Protein AF-A0A959E7E8-F1 (afdb_monomer_lite)

Secondary structure (DSSP, 8-state):
-----S-S-GGGGGG--S-EEEEE-TT-SSS-HHHHHHHHHH-TTEEEEE---TTT-HHHHHHHHHHHHHHHHHHH-TT----

Foldseek 3Di:
DPDDDVDPDLLVLLPDQDAEEQEEECPDPPDHPVVSVSSVVRHPRYDYDYADDCVRPVVRRVVVVVVVVVVVCCVVPVPDDDD

Structure (mmCIF, N/CA/C/O backbone):
data_AF-A0A959E7E8-F1
#
_entry.id   AF-A0A959E7E8-F1
#
loop_
_atom_site.group_PDB
_atom_site.id
_atom_site.type_symbol
_atom_site.label_atom_id
_atom_site.label_alt_id
_atom_site.label_comp_id
_atom_site.label_asym_id
_atom_site.label_entity_id
_atom_site.label_seq_id
_atom_site.pdbx_PDB_ins_code
_atom_site.Cartn_x
_atom_site.Cartn_y
_atom_site.Cartn_z
_atom_site.occupancy
_atom_site.B_iso_or_equiv
_atom_site.auth_seq_id
_atom_site.auth_comp_id
_atom_site.auth_asym_id
_atom_site.auth_atom_id
_atom_site.pdbx_PDB_model_num
ATOM 1 N N . MET A 1 1 ? 14.508 -21.138 -0.229 1.00 46.53 1 MET A N 1
ATOM 2 C CA . MET A 1 1 ? 13.409 -21.532 0.679 1.00 46.53 1 MET A CA 1
ATOM 3 C C . MET A 1 1 ? 12.112 -21.129 -0.023 1.00 46.53 1 MET A C 1
ATOM 5 O O . MET A 1 1 ? 11.909 -19.944 -0.195 1.00 46.53 1 MET A O 1
ATOM 9 N N . ILE A 1 2 ? 11.329 -22.074 -0.563 1.00 54.59 2 ILE A N 1
ATOM 10 C CA . ILE A 1 2 ? 10.180 -21.811 -1.478 1.00 54.59 2 ILE A CA 1
ATOM 11 C C . ILE A 1 2 ? 8.820 -21.953 -0.745 1.00 54.59 2 ILE A C 1
ATOM 13 O O . ILE A 1 2 ? 7.778 -22.169 -1.345 1.00 54.59 2 ILE A O 1
ATOM 17 N N . ARG A 1 3 ? 8.805 -21.878 0.591 1.00 59.88 3 ARG A N 1
ATOM 18 C CA . ARG A 1 3 ? 7.592 -22.129 1.398 1.00 59.88 3 ARG A CA 1
ATOM 19 C C . ARG A 1 3 ? 7.316 -21.083 2.473 1.00 59.88 3 ARG A C 1
ATOM 21 O O . ARG A 1 3 ? 6.474 -21.331 3.327 1.00 59.88 3 ARG A O 1
ATOM 28 N N . ASP A 1 4 ? 8.038 -19.967 2.463 1.00 75.50 4 ASP A N 1
ATOM 29 C CA . ASP A 1 4 ? 7.732 -18.897 3.405 1.00 75.50 4 ASP A CA 1
ATOM 30 C C . ASP A 1 4 ? 6.500 -18.147 2.897 1.00 75.50 4 ASP A C 1
ATOM 32 O O . ASP A 1 4 ? 6.482 -17.663 1.763 1.00 75.50 4 ASP A O 1
ATOM 36 N N . ALA A 1 5 ? 5.446 -18.144 3.702 1.00 76.88 5 ALA A N 1
ATOM 37 C CA . ALA A 1 5 ? 4.201 -17.460 3.416 1.00 76.88 5 ALA A CA 1
ATOM 38 C C . ALA A 1 5 ? 3.830 -16.673 4.676 1.00 76.88 5 ALA A C 1
ATOM 40 O O . ALA A 1 5 ? 3.678 -17.283 5.738 1.00 76.88 5 ALA A O 1
ATOM 41 N N . PRO A 1 6 ? 3.666 -15.341 4.587 1.00 78.81 6 PRO A N 1
ATOM 42 C CA . PRO A 1 6 ? 3.401 -14.508 5.760 1.00 78.81 6 PRO A CA 1
ATOM 43 C C . PRO A 1 6 ? 2.083 -14.877 6.455 1.00 78.81 6 PRO A C 1
ATOM 45 O O . PRO A 1 6 ? 1.917 -14.617 7.645 1.00 78.81 6 PRO A O 1
ATOM 48 N N . VAL A 1 7 ? 1.157 -15.511 5.728 1.00 88.25 7 VAL A N 1
ATOM 49 C CA . VAL A 1 7 ? -0.076 -16.099 6.253 1.00 88.25 7 VAL A CA 1
ATOM 50 C C . VAL A 1 7 ? -0.365 -17.431 5.561 1.00 88.25 7 VAL A C 1
ATOM 52 O O . VAL A 1 7 ? -0.086 -17.596 4.375 1.00 88.25 7 VAL A O 1
ATOM 55 N N . ALA A 1 8 ? -0.951 -18.378 6.297 1.00 87.50 8 ALA A N 1
ATOM 56 C CA . ALA A 1 8 ? -1.350 -19.681 5.757 1.00 87.50 8 ALA A CA 1
ATOM 57 C C . ALA A 1 8 ? -2.646 -19.621 4.919 1.00 87.50 8 ALA A C 1
ATOM 59 O O . ALA A 1 8 ? -2.872 -20.487 4.079 1.00 87.50 8 ALA A O 1
ATOM 60 N N . ASP A 1 9 ? -3.487 -18.608 5.154 1.00 91.56 9 ASP A N 1
ATOM 61 C CA . ASP A 1 9 ? -4.747 -18.352 4.451 1.00 91.56 9 ASP A CA 1
ATOM 62 C C . ASP A 1 9 ? -4.973 -16.833 4.365 1.00 91.56 9 ASP A C 1
ATOM 64 O O . ASP A 1 9 ? -4.895 -16.128 5.376 1.00 91.56 9 ASP A O 1
ATOM 68 N N . LEU A 1 10 ? -5.271 -16.324 3.166 1.00 92.25 10 LEU A N 1
ATOM 69 C CA . LEU A 1 10 ? -5.562 -14.907 2.931 1.00 92.25 10 LEU A CA 1
ATOM 70 C C . LEU A 1 10 ? -6.808 -14.428 3.688 1.00 92.25 10 LEU A C 1
ATOM 72 O O . LEU A 1 10 ? -6.893 -13.255 4.044 1.00 92.25 10 LEU A O 1
ATOM 76 N N . ASN A 1 11 ? -7.754 -15.316 4.014 1.00 95.12 11 ASN A N 1
ATOM 77 C CA . ASN A 1 11 ? -8.925 -14.955 4.816 1.00 95.12 11 ASN A CA 1
ATOM 78 C C . ASN A 1 11 ? -8.559 -14.465 6.220 1.00 95.12 11 ASN A C 1
ATOM 80 O O . ASN A 1 11 ? -9.32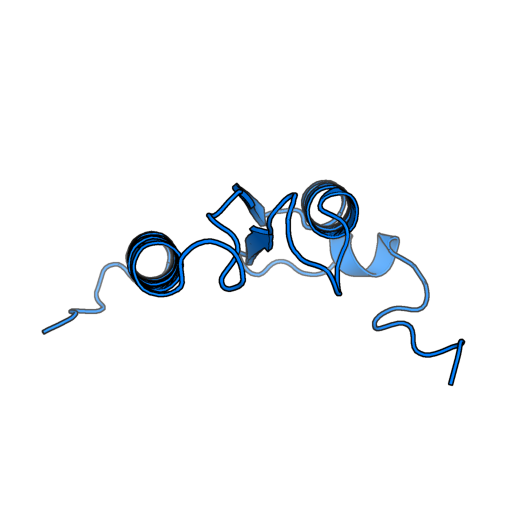1 -13.697 6.806 1.00 95.12 11 ASN A O 1
ATOM 84 N N . LEU A 1 12 ? -7.385 -14.833 6.744 1.00 94.38 12 LEU A N 1
ATOM 85 C CA . LEU A 1 12 ? -6.905 -14.322 8.028 1.00 94.38 12 LEU A CA 1
ATOM 86 C C . LEU A 1 12 ? -6.690 -12.806 7.994 1.00 94.38 12 LEU A C 1
ATOM 88 O O . LEU A 1 12 ? -6.923 -12.139 9.004 1.00 94.38 12 LEU A O 1
ATOM 92 N N . LEU A 1 13 ? -6.342 -12.242 6.833 1.00 95.62 13 LEU A N 1
ATOM 93 C CA . LEU A 1 13 ? -6.163 -10.798 6.658 1.00 95.62 13 LEU A CA 1
ATOM 94 C C . LEU A 1 13 ? -7.467 -10.023 6.904 1.00 95.62 13 LEU A C 1
ATOM 96 O O . LEU A 1 13 ? -7.421 -8.905 7.408 1.00 95.62 13 LEU A O 1
ATOM 100 N N . ARG A 1 14 ? -8.638 -10.641 6.682 1.00 96.44 14 ARG A N 1
ATOM 101 C CA . ARG A 1 14 ? -9.951 -10.013 6.942 1.00 96.44 14 ARG A CA 1
ATOM 102 C C . ARG A 1 14 ? -10.195 -9.695 8.418 1.00 96.44 14 ARG A C 1
ATOM 104 O O . ARG A 1 14 ? -11.094 -8.916 8.740 1.00 96.44 14 ARG A O 1
ATOM 111 N N . SER A 1 15 ? -9.434 -10.316 9.320 1.00 96.12 15 SER A N 1
ATOM 112 C CA . SER A 1 15 ? -9.505 -10.051 10.759 1.00 96.12 15 SER A CA 1
ATOM 113 C C . SER A 1 15 ? -8.681 -8.840 11.203 1.00 96.12 15 SER A C 1
ATOM 115 O O . SER A 1 15 ? -8.918 -8.332 12.299 1.00 96.12 15 SER A O 1
ATOM 117 N N . ILE A 1 16 ? -7.762 -8.347 10.367 1.00 95.38 16 ILE A N 1
ATOM 118 C CA . ILE A 1 16 ? -6.973 -7.146 10.652 1.00 95.38 16 ILE A CA 1
ATOM 119 C C . ILE A 1 16 ? -7.904 -5.942 10.509 1.00 95.38 16 ILE A C 1
ATOM 121 O O . ILE A 1 16 ? -8.489 -5.724 9.454 1.00 95.38 16 ILE A O 1
ATOM 125 N N . ARG A 1 17 ? -8.099 -5.190 11.594 1.00 95.44 17 ARG A N 1
ATOM 126 C CA . ARG A 1 17 ? -9.035 -4.046 11.640 1.00 95.44 17 ARG A CA 1
ATOM 127 C C . ARG A 1 17 ? -8.336 -2.697 11.609 1.00 95.44 17 ARG A C 1
ATOM 129 O O . ARG A 1 17 ? -8.999 -1.673 11.532 1.00 95.44 17 ARG A O 1
ATOM 136 N N . GLN A 1 18 ? -7.017 -2.702 11.731 1.00 95.50 18 GLN A N 1
ATOM 137 C CA . GLN A 1 18 ? -6.205 -1.510 11.643 1.00 95.50 18 GLN A CA 1
ATOM 138 C C . GLN A 1 18 ? -6.237 -0.985 10.202 1.00 95.50 18 GLN A C 1
ATOM 140 O O . GLN A 1 18 ? -6.128 -1.794 9.276 1.00 95.50 18 GLN A O 1
ATOM 145 N N . PRO A 1 19 ? -6.316 0.341 10.019 1.00 97.00 19 PRO A N 1
ATOM 146 C CA . PRO A 1 19 ? -6.113 0.956 8.721 1.00 97.00 19 PRO A CA 1
ATOM 147 C C . PRO A 1 19 ? -4.771 0.519 8.125 1.00 97.00 19 PRO A C 1
ATOM 149 O O . PRO A 1 19 ? -3.766 0.452 8.841 1.00 97.00 19 PRO A O 1
ATOM 152 N N . ALA A 1 20 ? -4.734 0.261 6.821 1.00 97.69 20 ALA A N 1
ATOM 153 C CA . ALA A 1 20 ? -3.528 -0.164 6.119 1.00 97.69 20 ALA A CA 1
ATOM 154 C C . ALA A 1 20 ? -3.291 0.668 4.853 1.00 97.69 20 ALA A C 1
ATOM 156 O O . ALA A 1 20 ? -4.192 0.886 4.048 1.00 97.69 20 ALA A O 1
ATOM 157 N N . LEU A 1 21 ? -2.053 1.108 4.644 1.00 98.31 21 LEU A N 1
ATOM 158 C CA . LEU A 1 21 ? -1.604 1.670 3.373 1.00 98.31 21 LEU A CA 1
ATOM 159 C C . LEU A 1 21 ? -0.759 0.616 2.656 1.00 98.31 21 LEU A C 1
ATOM 161 O O . LEU A 1 21 ? 0.247 0.163 3.200 1.00 98.31 21 LEU A O 1
ATOM 165 N N . ILE A 1 22 ? -1.159 0.246 1.444 1.00 98.00 22 ILE A N 1
ATOM 166 C CA . ILE A 1 22 ? -0.451 -0.719 0.602 1.00 98.00 22 ILE A CA 1
ATOM 167 C C . ILE A 1 22 ? 0.218 0.060 -0.527 1.00 98.00 22 ILE A C 1
ATOM 169 O O . ILE A 1 22 ? -0.460 0.706 -1.322 1.00 98.00 22 ILE A O 1
ATOM 173 N N . LEU A 1 23 ? 1.548 -0.002 -0.586 1.00 97.94 23 LEU A N 1
ATOM 174 C CA . LEU A 1 23 ? 2.358 0.622 -1.630 1.00 97.94 23 LEU A CA 1
ATOM 175 C C . LEU A 1 23 ? 2.978 -0.480 -2.488 1.00 97.94 23 LEU A C 1
ATOM 177 O O . LEU A 1 23 ? 3.674 -1.346 -1.958 1.00 97.94 23 LEU A O 1
ATOM 181 N N . ALA A 1 24 ? 2.732 -0.453 -3.793 1.00 97.12 24 ALA A N 1
ATOM 182 C CA . ALA A 1 24 ? 3.271 -1.431 -4.738 1.00 97.12 24 ALA A CA 1
ATOM 183 C C . ALA A 1 24 ? 3.685 -0.754 -6.051 1.00 97.12 24 ALA A C 1
ATOM 185 O O . ALA A 1 24 ? 3.360 0.407 -6.277 1.00 97.12 24 ALA A O 1
ATOM 186 N N . SER A 1 25 ? 4.419 -1.458 -6.911 1.00 96.50 25 SER A N 1
ATOM 187 C CA . SER A 1 25 ? 4.852 -0.932 -8.208 1.00 96.50 25 SER A CA 1
ATOM 188 C C . SER A 1 25 ? 4.865 -2.030 -9.262 1.00 96.50 25 SER A C 1
ATOM 190 O O . SER A 1 25 ? 5.340 -3.128 -8.981 1.00 96.50 25 SER A O 1
ATOM 192 N N . GLU A 1 26 ? 4.419 -1.734 -10.487 1.00 95.12 26 GLU A N 1
ATOM 193 C CA . GLU A 1 26 ? 4.502 -2.672 -11.617 1.00 95.12 26 GLU A CA 1
ATOM 194 C C . GLU A 1 26 ? 5.949 -3.090 -11.931 1.00 95.12 26 GLU A C 1
ATOM 196 O O . GLU A 1 26 ? 6.207 -4.193 -12.408 1.00 95.12 26 GLU A O 1
ATOM 201 N N . ARG A 1 27 ? 6.918 -2.217 -11.628 1.00 94.19 27 ARG A N 1
ATOM 202 C CA . ARG A 1 27 ? 8.343 -2.424 -11.926 1.00 94.19 27 ARG A CA 1
ATOM 203 C C . ARG A 1 27 ? 9.167 -2.814 -10.697 1.00 94.19 27 ARG A C 1
ATOM 205 O O . ARG A 1 27 ? 10.360 -2.502 -10.641 1.00 94.19 27 ARG A O 1
ATOM 212 N N . ASP A 1 28 ? 8.558 -3.438 -9.690 1.00 89.56 28 ASP A N 1
ATOM 213 C CA . ASP A 1 28 ? 9.298 -4.083 -8.600 1.00 89.56 28 ASP A CA 1
ATOM 214 C C . ASP A 1 28 ? 9.769 -5.488 -9.059 1.00 89.56 28 ASP A C 1
ATOM 216 O O . ASP A 1 28 ? 8.944 -6.350 -9.359 1.00 89.56 28 ASP A O 1
ATOM 220 N N . PRO A 1 29 ? 11.090 -5.751 -9.142 1.00 89.81 29 PRO A N 1
ATOM 221 C CA . PRO A 1 29 ? 11.630 -7.045 -9.558 1.00 89.81 29 PRO A CA 1
ATOM 222 C C . PRO A 1 29 ? 11.451 -8.159 -8.513 1.00 89.81 29 PRO A C 1
ATOM 224 O O . PRO A 1 29 ? 11.738 -9.316 -8.816 1.00 89.81 29 PRO A O 1
ATOM 227 N N . LEU A 1 30 ? 11.043 -7.828 -7.284 1.00 88.56 30 LEU A N 1
ATOM 228 C CA . LEU A 1 30 ? 10.881 -8.773 -6.179 1.00 88.56 30 LEU A CA 1
ATOM 229 C C . LEU A 1 30 ? 9.414 -9.129 -5.926 1.00 88.56 30 LEU A C 1
ATOM 231 O O . LEU A 1 30 ? 9.122 -10.277 -5.589 1.00 88.56 30 LEU A O 1
ATOM 235 N N . HIS A 1 31 ? 8.502 -8.169 -6.089 1.00 86.31 31 HIS A N 1
ATOM 236 C CA . HIS A 1 31 ? 7.087 -8.339 -5.759 1.00 86.31 31 HIS A CA 1
ATOM 237 C C . HIS A 1 31 ? 6.197 -7.910 -6.931 1.00 86.31 31 HIS A C 1
ATOM 239 O O . HIS A 1 31 ? 6.168 -6.727 -7.263 1.00 86.31 31 HIS A O 1
ATOM 245 N N . PRO A 1 32 ? 5.429 -8.829 -7.540 1.00 91.56 32 PRO A N 1
ATOM 246 C CA . PRO A 1 32 ? 4.440 -8.460 -8.548 1.00 91.56 32 PRO A CA 1
ATOM 247 C C . PRO A 1 32 ? 3.392 -7.487 -7.988 1.00 91.56 32 PRO A C 1
ATOM 249 O O . PRO A 1 32 ? 2.954 -7.645 -6.846 1.00 91.56 32 PRO A O 1
ATOM 252 N N . LEU A 1 33 ? 2.926 -6.541 -8.812 1.00 94.62 33 LEU A N 1
ATOM 253 C CA . LEU A 1 33 ? 1.864 -5.582 -8.458 1.00 94.62 33 LEU A CA 1
ATOM 254 C C . LEU A 1 33 ? 0.616 -6.274 -7.885 1.00 94.62 33 LEU A C 1
ATOM 256 O O . LEU A 1 33 ? 0.025 -5.801 -6.911 1.00 94.62 33 LEU A O 1
ATOM 260 N N . ASP A 1 34 ? 0.277 -7.436 -8.448 1.00 94.81 34 ASP A N 1
ATOM 261 C CA . ASP A 1 34 ? -0.851 -8.277 -8.047 1.00 94.81 34 ASP A CA 1
ATOM 262 C C . ASP A 1 34 ? -0.847 -8.620 -6.557 1.00 94.81 34 ASP A C 1
ATOM 264 O O . ASP A 1 34 ? -1.913 -8.794 -5.971 1.00 94.81 34 ASP A O 1
ATOM 268 N N . PHE A 1 35 ? 0.318 -8.678 -5.905 1.00 92.44 35 PHE A N 1
ATOM 269 C CA . PHE A 1 35 ? 0.375 -8.926 -4.465 1.00 92.44 35 PHE A CA 1
ATOM 270 C C . PHE A 1 35 ? -0.305 -7.796 -3.695 1.00 92.44 35 PHE A C 1
ATOM 272 O O . PHE A 1 35 ? -1.114 -8.060 -2.808 1.00 92.44 35 PHE A O 1
ATOM 279 N N . GLY A 1 36 ? -0.029 -6.541 -4.055 1.00 94.62 36 GLY A N 1
ATOM 280 C CA . GLY A 1 36 ? -0.668 -5.393 -3.420 1.00 94.62 36 GLY A CA 1
ATOM 281 C C . GLY A 1 36 ? -2.173 -5.345 -3.693 1.00 94.62 36 GLY A C 1
ATOM 282 O O . GLY A 1 36 ? -2.946 -5.072 -2.777 1.00 94.62 36 GLY A O 1
ATOM 283 N N . ILE A 1 37 ? -2.592 -5.695 -4.913 1.00 96.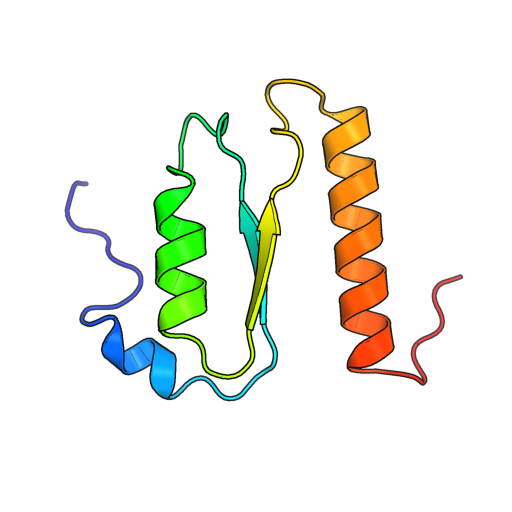31 37 ILE A N 1
ATOM 284 C CA . ILE A 1 37 ? -4.011 -5.772 -5.295 1.00 96.31 37 ILE A CA 1
ATOM 285 C C . ILE A 1 37 ? -4.735 -6.849 -4.477 1.00 96.31 37 ILE A C 1
ATOM 287 O O . ILE A 1 37 ? -5.818 -6.609 -3.948 1.00 96.31 37 ILE A O 1
ATOM 291 N N . VAL A 1 38 ? -4.136 -8.034 -4.333 1.00 95.31 38 VAL A N 1
ATOM 292 C CA . VAL A 1 38 ? -4.704 -9.121 -3.526 1.00 95.31 38 VAL A CA 1
ATOM 293 C C . VAL A 1 38 ? -4.788 -8.715 -2.057 1.00 95.31 38 VAL A C 1
ATOM 295 O O . VAL A 1 38 ? -5.815 -8.952 -1.431 1.00 95.31 38 VAL A O 1
ATOM 298 N N . LEU A 1 39 ? -3.764 -8.072 -1.492 1.00 95.25 39 LEU A N 1
ATOM 299 C CA . LEU A 1 39 ? -3.822 -7.602 -0.104 1.00 95.25 39 LEU A CA 1
ATOM 300 C C . LEU A 1 39 ? -4.994 -6.633 0.125 1.00 95.25 39 LEU A C 1
ATOM 302 O O . LEU A 1 39 ? -5.705 -6.779 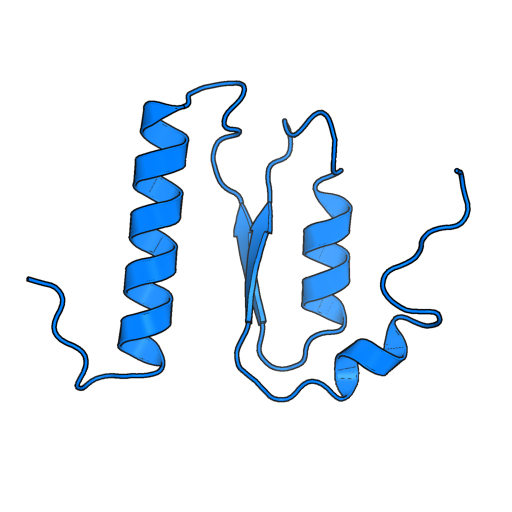1.119 1.00 95.25 39 LEU A O 1
ATOM 306 N N . ASP A 1 40 ? -5.241 -5.715 -0.810 1.00 97.38 40 ASP A N 1
ATOM 307 C CA . ASP A 1 40 ? -6.321 -4.722 -0.720 1.00 97.38 40 ASP A CA 1
ATOM 308 C C . ASP A 1 40 ? -7.726 -5.347 -0.764 1.00 97.38 40 ASP A C 1
ATOM 310 O O . ASP A 1 40 ? -8.665 -4.862 -0.144 1.00 97.38 40 ASP A O 1
ATOM 314 N N . GLN A 1 41 ? -7.879 -6.490 -1.437 1.00 97.00 41 GLN A N 1
ATOM 315 C CA . GLN A 1 41 ? -9.152 -7.222 -1.485 1.00 97.00 41 GLN A CA 1
ATOM 316 C C . GLN A 1 41 ? -9.503 -7.943 -0.171 1.00 97.00 41 GLN A C 1
ATOM 318 O O . GLN A 1 41 ? -10.671 -8.291 0.067 1.00 97.00 41 GLN A O 1
ATOM 323 N N . TYR A 1 42 ? -8.499 -8.242 0.659 1.00 97.12 42 TYR A N 1
ATOM 324 C CA . TYR A 1 42 ? -8.672 -9.012 1.892 1.00 97.12 42 TYR A CA 1
ATOM 325 C C . TYR A 1 42 ? -8.524 -8.170 3.160 1.00 97.12 42 TYR A C 1
ATOM 327 O O . TYR A 1 42 ? -9.103 -8.543 4.181 1.00 97.12 42 TYR A O 1
ATOM 335 N N . LEU A 1 43 ? -7.810 -7.047 3.120 1.00 97.31 43 LEU A N 1
ATOM 336 C CA . LEU A 1 43 ? -7.751 -6.099 4.228 1.00 97.31 43 LEU A CA 1
ATOM 337 C C . LEU A 1 43 ? -8.996 -5.188 4.197 1.00 97.31 43 LEU A C 1
ATOM 339 O O . LEU A 1 43 ? -9.269 -4.553 3.188 1.00 97.31 43 LEU A O 1
ATOM 343 N N . PRO A 1 44 ? -9.801 -5.126 5.272 1.00 96.81 44 PRO A N 1
ATOM 344 C CA . PRO A 1 44 ? -11.100 -4.449 5.238 1.00 96.81 44 PRO A CA 1
ATOM 345 C C . PRO A 1 44 ? -11.022 -2.916 5.277 1.00 96.81 44 PRO A C 1
ATOM 347 O O . PRO A 1 44 ? -11.995 -2.264 4.911 1.00 96.81 44 PRO A O 1
ATOM 350 N N . ASP A 1 45 ? -9.912 -2.351 5.750 1.00 96.69 45 ASP A N 1
ATOM 351 C CA . ASP A 1 45 ? -9.674 -0.903 5.824 1.00 96.69 45 ASP A CA 1
ATOM 352 C C . ASP A 1 45 ? -8.307 -0.569 5.218 1.00 96.69 45 ASP A C 1
ATOM 354 O O . ASP A 1 45 ? -7.423 0.007 5.856 1.00 96.69 45 ASP A O 1
ATOM 358 N N . SER A 1 46 ? -8.083 -1.040 3.993 1.00 97.75 46 SER A N 1
ATOM 359 C CA . SER A 1 46 ? -6.869 -0.745 3.246 1.00 97.75 46 SER A CA 1
ATOM 360 C C . SER A 1 46 ? -7.074 0.332 2.190 1.00 97.75 46 SER A C 1
ATOM 362 O O . SER A 1 46 ? -8.173 0.590 1.699 1.00 97.75 46 SER A O 1
ATOM 364 N N . ARG A 1 47 ? -5.960 0.966 1.834 1.00 97.81 47 ARG A N 1
ATOM 365 C CA . ARG A 1 47 ? -5.822 1.792 0.644 1.00 97.81 47 ARG A CA 1
ATOM 366 C C . ARG A 1 47 ? -4.632 1.292 -0.158 1.00 97.81 47 ARG A C 1
ATOM 368 O O . ARG A 1 47 ? -3.4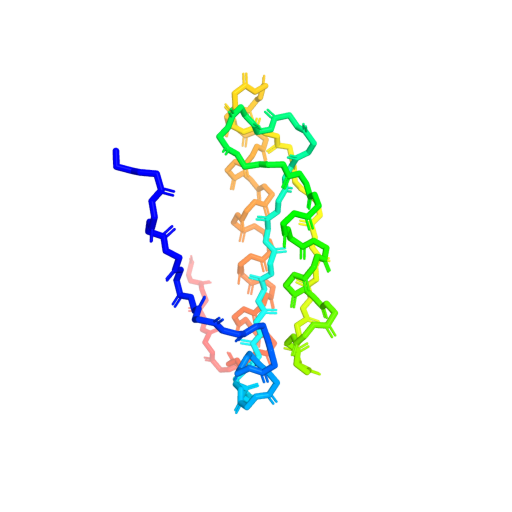91 1.441 0.285 1.00 97.81 47 ARG A O 1
ATOM 375 N N . PHE A 1 48 ? -4.895 0.782 -1.351 1.00 98.25 48 PHE A N 1
ATOM 376 C CA . PHE A 1 48 ? -3.871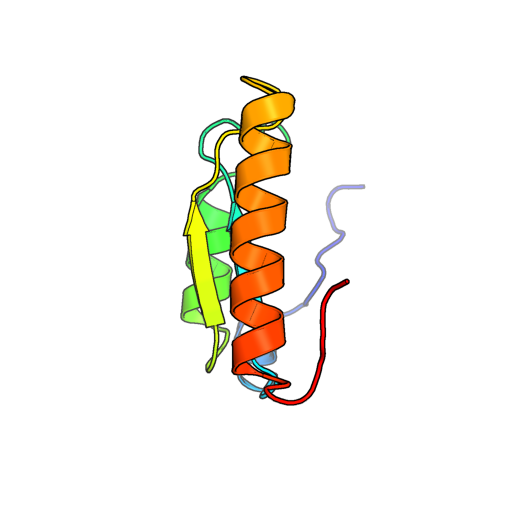 0.515 -2.350 1.00 98.25 48 PHE A CA 1
ATOM 377 C C . PHE A 1 48 ? -3.453 1.780 -3.105 1.00 98.25 48 PHE A C 1
ATOM 379 O O . PHE A 1 48 ? -4.289 2.585 -3.525 1.00 98.25 48 PHE A O 1
ATOM 386 N N . VAL A 1 49 ? -2.144 1.944 -3.291 1.00 98.00 49 VAL A N 1
ATOM 387 C CA . VAL A 1 49 ? -1.551 2.984 -4.129 1.00 98.00 49 VAL A CA 1
ATOM 388 C C . VAL A 1 49 ? -0.373 2.400 -4.900 1.00 98.00 49 VAL A C 1
ATOM 390 O O . VAL A 1 49 ? 0.545 1.820 -4.316 1.00 98.00 49 VAL A O 1
ATOM 393 N N . GLU A 1 50 ? -0.377 2.601 -6.214 1.00 97.88 50 GLU A N 1
ATOM 394 C CA . GLU A 1 50 ? 0.792 2.323 -7.038 1.00 97.88 50 GLU A CA 1
ATOM 395 C C . GLU A 1 50 ? 1.786 3.492 -6.968 1.00 97.88 50 GLU A C 1
ATOM 397 O O . GLU A 1 50 ? 1.403 4.659 -7.082 1.00 97.88 50 GLU A O 1
ATOM 402 N N . VAL A 1 51 ? 3.065 3.175 -6.768 1.00 97.81 51 VAL A N 1
ATOM 403 C CA . VAL A 1 51 ? 4.173 4.134 -6.717 1.00 97.81 51 VAL A CA 1
ATOM 404 C C . VAL A 1 51 ? 5.225 3.807 -7.770 1.00 97.81 51 VAL A C 1
ATOM 406 O O . VAL A 1 51 ? 5.359 2.673 -8.239 1.00 97.81 51 VAL A O 1
ATOM 409 N N . THR A 1 52 ? 6.031 4.805 -8.108 1.00 97.25 52 THR A N 1
ATOM 410 C CA . THR A 1 52 ? 7.227 4.641 -8.929 1.00 97.25 52 THR A CA 1
ATOM 411 C C . THR A 1 52 ? 8.149 3.619 -8.273 1.00 97.25 52 THR A C 1
ATOM 413 O O . THR A 1 52 ? 8.399 3.680 -7.071 1.00 97.25 52 THR A O 1
ATOM 416 N N . SER A 1 53 ? 8.662 2.656 -9.038 1.00 96.56 53 SER A N 1
ATOM 417 C CA . SER A 1 53 ? 9.614 1.676 -8.508 1.00 96.56 53 SER A CA 1
ATOM 418 C C . SER A 1 53 ? 10.925 2.364 -8.136 1.00 96.56 53 SER A C 1
ATOM 420 O O . SER A 1 53 ? 11.485 3.114 -8.939 1.00 96.56 53 SER A O 1
ATOM 422 N N . LYS A 1 54 ? 11.479 2.028 -6.965 1.00 95.25 54 LYS A N 1
ATOM 423 C CA . LYS A 1 54 ? 12.813 2.489 -6.539 1.00 95.25 54 LYS A CA 1
ATOM 424 C C . LYS A 1 54 ? 13.927 2.123 -7.527 1.00 95.25 54 LYS A C 1
ATOM 426 O O . LYS A 1 54 ? 14.966 2.768 -7.541 1.00 95.25 54 LYS A O 1
ATOM 431 N N . TYR A 1 55 ? 13.720 1.078 -8.335 1.00 94.25 55 TYR A N 1
ATOM 432 C CA . TYR A 1 55 ? 14.670 0.623 -9.354 1.00 94.25 55 TYR A CA 1
ATOM 433 C C . TYR A 1 55 ? 14.577 1.425 -10.659 1.00 94.25 55 TYR A C 1
ATOM 435 O O . TYR A 1 55 ? 15.429 1.273 -11.530 1.00 94.25 55 TYR A O 1
ATOM 443 N N . VAL A 1 56 ? 13.533 2.243 -10.808 1.00 95.62 56 VAL A N 1
ATOM 444 C CA . VAL A 1 56 ? 13.313 3.115 -11.966 1.00 95.62 56 VAL A CA 1
ATOM 445 C C . VAL A 1 56 ? 13.742 4.538 -11.636 1.00 95.62 56 VAL A C 1
ATOM 447 O O . VAL A 1 56 ? 14.517 5.122 -12.386 1.00 95.62 56 VAL A O 1
ATOM 450 N N . ASP A 1 57 ? 13.256 5.078 -10.517 1.00 97.25 57 ASP A N 1
ATOM 451 C CA . ASP A 1 57 ? 13.621 6.405 -10.023 1.00 97.25 57 ASP A CA 1
ATOM 452 C C . ASP A 1 57 ? 13.525 6.430 -8.492 1.00 97.25 57 ASP A C 1
ATOM 454 O O . ASP A 1 57 ? 12.441 6.442 -7.905 1.00 97.25 57 ASP A O 1
ATOM 458 N N . GLU A 1 58 ? 14.684 6.423 -7.840 1.00 97.44 58 GLU A N 1
ATOM 459 C CA . GLU A 1 58 ? 14.797 6.414 -6.383 1.00 97.44 58 GLU A CA 1
ATOM 460 C C . GLU A 1 58 ? 14.274 7.709 -5.743 1.00 97.44 58 GLU A C 1
ATOM 462 O O . GLU A 1 58 ? 13.630 7.667 -4.691 1.00 97.44 58 GLU A O 1
ATOM 467 N N . VAL A 1 59 ? 14.508 8.862 -6.377 1.00 98.19 59 VAL A N 1
ATOM 468 C CA . VAL A 1 59 ? 14.137 10.172 -5.825 1.00 98.19 59 VAL A CA 1
ATOM 469 C C . VAL A 1 59 ? 12.627 10.356 -5.893 1.00 98.19 59 VAL A C 1
ATOM 471 O O . VAL A 1 59 ? 12.004 10.760 -4.905 1.00 98.19 59 VAL A O 1
ATOM 474 N N . GLN A 1 60 ? 12.024 10.026 -7.036 1.00 97.88 60 GLN A N 1
ATOM 475 C CA . GLN A 1 60 ? 10.575 10.074 -7.195 1.00 97.88 60 GLN A CA 1
ATOM 476 C C . GLN A 1 60 ? 9.888 9.055 -6.278 1.00 97.88 60 GLN A C 1
ATOM 478 O O . GLN A 1 60 ? 8.934 9.421 -5.590 1.00 97.88 60 GLN A O 1
ATOM 483 N N . HIS A 1 61 ? 10.411 7.826 -6.186 1.00 97.69 61 HIS A N 1
ATOM 484 C CA . HIS A 1 6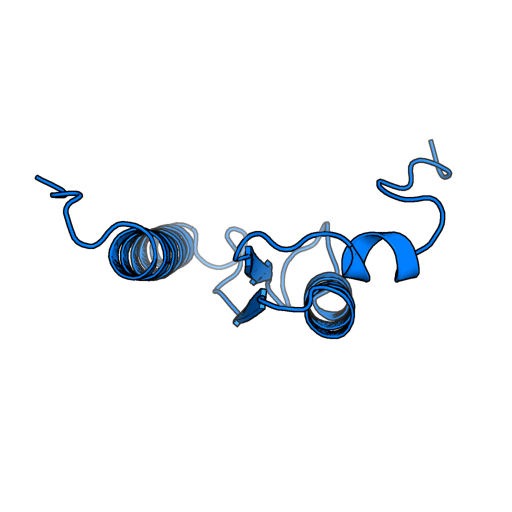1 ? 9.910 6.815 -5.253 1.00 97.69 61 HIS A CA 1
ATOM 485 C C . HIS A 1 61 ? 9.901 7.334 -3.809 1.00 97.69 61 HIS A C 1
ATOM 487 O O . HIS A 1 61 ? 8.869 7.296 -3.139 1.00 97.69 61 HIS A O 1
ATOM 493 N N . ALA A 1 62 ? 11.026 7.879 -3.332 1.00 98.19 62 ALA A N 1
ATOM 494 C CA . ALA A 1 62 ? 11.131 8.407 -1.974 1.00 98.19 62 ALA A CA 1
ATOM 495 C C . ALA A 1 62 ? 10.134 9.550 -1.717 1.00 98.19 62 ALA A C 1
ATOM 497 O O . ALA A 1 62 ? 9.502 9.601 -0.659 1.00 98.19 62 ALA A O 1
ATOM 498 N N . ARG A 1 63 ? 9.953 10.447 -2.695 1.00 98.44 63 ARG A N 1
ATOM 499 C CA . ARG A 1 63 ? 8.992 11.554 -2.612 1.00 98.44 63 ARG A CA 1
ATOM 500 C C . ARG A 1 63 ? 7.548 11.058 -2.513 1.00 98.44 63 ARG A C 1
ATOM 502 O O . ARG A 1 63 ? 6.794 11.565 -1.682 1.00 98.44 63 ARG A O 1
ATOM 509 N N . GLU A 1 64 ? 7.162 10.098 -3.347 1.00 98.44 64 GLU A N 1
ATOM 510 C CA . GLU A 1 64 ? 5.812 9.523 -3.364 1.00 98.44 64 GLU A CA 1
ATOM 511 C C . GLU A 1 64 ? 5.513 8.762 -2.077 1.00 98.44 64 GLU A C 1
ATOM 513 O O . GLU A 1 64 ? 4.513 9.046 -1.417 1.00 98.44 64 GLU A O 1
ATOM 518 N N . VAL A 1 65 ? 6.412 7.858 -1.673 1.00 98.06 65 VAL A N 1
ATOM 519 C CA . VAL A 1 65 ? 6.280 7.087 -0.430 1.00 98.06 65 VAL A CA 1
ATOM 520 C C . VAL A 1 65 ? 6.132 8.025 0.765 1.00 98.06 65 VAL A C 1
ATOM 522 O O . VAL A 1 65 ? 5.202 7.864 1.555 1.00 98.06 65 VAL A O 1
ATOM 525 N N . LEU A 1 66 ? 6.988 9.047 0.883 1.00 98.00 66 LEU A N 1
ATOM 526 C CA . LEU A 1 66 ? 6.895 10.018 1.973 1.00 98.00 66 LEU A CA 1
ATOM 527 C C . LEU A 1 66 ? 5.553 10.762 1.960 1.00 98.00 66 LEU A C 1
ATOM 529 O O . LEU A 1 66 ? 4.948 10.948 3.016 1.00 98.00 66 LEU A O 1
ATOM 533 N N . GLY A 1 67 ? 5.084 11.180 0.781 1.00 97.69 67 GLY A N 1
ATOM 534 C CA . GLY A 1 67 ? 3.801 11.859 0.616 1.00 97.69 67 GLY A CA 1
ATOM 535 C C . GLY A 1 67 ? 2.623 11.004 1.086 1.00 97.69 67 GLY A C 1
ATOM 536 O O . GLY A 1 67 ? 1.845 11.448 1.932 1.00 97.69 67 GLY A O 1
ATOM 537 N N . TYR A 1 68 ? 2.528 9.763 0.601 1.00 98.31 68 TYR A N 1
ATOM 538 C CA . TYR A 1 68 ? 1.438 8.853 0.956 1.00 98.31 68 TYR A CA 1
ATOM 539 C C . TYR A 1 68 ? 1.478 8.419 2.421 1.00 98.31 68 TYR A C 1
ATOM 541 O O . TYR A 1 68 ? 0.433 8.373 3.069 1.00 98.31 68 TYR A O 1
ATOM 549 N N . VAL A 1 69 ? 2.666 8.157 2.977 1.00 97.00 69 VAL A N 1
ATOM 550 C CA . VAL A 1 69 ? 2.811 7.806 4.397 1.00 97.00 69 VAL A CA 1
ATOM 551 C C . VAL A 1 69 ? 2.408 8.977 5.289 1.00 97.00 69 VAL A C 1
ATOM 553 O O . VAL A 1 69 ? 1.649 8.779 6.235 1.00 97.00 69 VAL A O 1
ATOM 556 N N . ARG A 1 70 ? 2.851 10.206 4.984 1.00 95.62 70 ARG A N 1
ATOM 557 C CA . ARG A 1 70 ? 2.434 11.400 5.739 1.00 95.62 70 ARG A CA 1
ATOM 558 C C . ARG A 1 70 ? 0.925 11.584 5.694 1.00 95.62 70 ARG A C 1
ATOM 560 O O . ARG A 1 70 ? 0.304 11.748 6.739 1.00 95.62 70 ARG A O 1
ATOM 567 N N . GLU A 1 71 ? 0.335 11.524 4.502 1.00 95.38 71 GLU A N 1
ATOM 568 C CA . GLU A 1 71 ? -1.112 11.640 4.329 1.00 95.38 71 GLU A CA 1
ATOM 569 C C . GLU A 1 71 ? -1.860 10.581 5.152 1.00 95.38 71 GLU A C 1
ATOM 571 O O . GLU A 1 71 ? -2.809 10.902 5.869 1.00 95.38 71 GLU A O 1
ATOM 576 N N . PHE A 1 72 ? -1.414 9.325 5.081 1.00 96.19 72 PHE A N 1
ATOM 577 C CA . PHE A 1 72 ? -2.004 8.220 5.823 1.00 96.19 72 PHE A CA 1
ATOM 578 C C . PHE A 1 72 ? -1.917 8.443 7.334 1.00 96.19 72 PHE A C 1
ATOM 580 O O . PHE A 1 72 ? -2.938 8.380 8.014 1.00 96.19 72 PHE A O 1
ATOM 587 N N . VAL A 1 73 ? -0.737 8.776 7.863 1.00 94.62 73 VAL A N 1
ATOM 588 C CA . VAL A 1 73 ? -0.554 8.986 9.305 1.00 94.62 73 VAL A CA 1
ATOM 589 C C . VAL A 1 73 ? -1.374 10.172 9.809 1.00 94.62 73 VAL A C 1
ATOM 591 O O . VAL A 1 73 ? -2.018 10.040 10.843 1.00 94.62 73 VAL A O 1
ATOM 594 N N . ILE A 1 74 ? -1.428 11.294 9.081 1.00 93.88 74 ILE A N 1
ATOM 595 C CA . ILE A 1 74 ? -2.256 12.453 9.465 1.00 93.88 74 ILE A CA 1
ATOM 596 C C . ILE A 1 74 ? -3.735 12.063 9.550 1.00 93.88 74 ILE A C 1
ATOM 598 O O . ILE A 1 74 ? -4.413 12.442 10.503 1.00 93.88 74 ILE A O 1
ATOM 602 N N . ARG A 1 75 ? -4.242 11.285 8.584 1.00 91.50 75 ARG A N 1
ATOM 603 C CA . ARG A 1 75 ? -5.637 10.816 8.600 1.00 91.50 75 ARG A CA 1
ATOM 604 C C . ARG A 1 75 ? -5.944 9.948 9.824 1.00 91.50 75 ARG A C 1
ATOM 606 O O . ARG A 1 75 ? -7.038 10.061 10.365 1.00 91.50 75 ARG A O 1
ATOM 613 N N . GLN A 1 76 ? -4.996 9.117 10.264 1.00 91.88 76 GLN A N 1
ATOM 614 C CA . GLN A 1 76 ? -5.185 8.245 11.431 1.00 91.88 76 GLN A CA 1
ATOM 615 C C . GLN A 1 76 ? -4.899 8.942 12.766 1.00 91.88 76 GLN A C 1
ATOM 617 O O . GLN A 1 76 ? -5.461 8.574 13.797 1.00 91.88 76 GLN A O 1
ATOM 622 N N . GLN A 1 77 ? -4.018 9.941 12.765 1.00 87.69 77 GLN A N 1
ATOM 623 C CA . GLN A 1 77 ? -3.559 10.665 13.947 1.00 87.69 77 GLN A CA 1
ATOM 624 C C . GLN A 1 77 ? -3.571 12.176 13.670 1.00 87.69 77 GLN A C 1
ATOM 626 O O . GLN A 1 77 ? -2.513 12.788 13.519 1.00 87.69 77 GLN A O 1
ATOM 631 N N . PRO A 1 78 ? -4.753 12.816 13.643 1.00 76.12 78 PRO A N 1
ATOM 632 C CA . PRO A 1 78 ? -4.899 14.220 13.240 1.00 76.12 78 PRO A CA 1
ATOM 633 C C . PRO A 1 78 ? -4.180 15.223 14.158 1.00 76.12 78 PRO A C 1
ATOM 635 O O . PRO A 1 78 ? -4.048 16.395 13.816 1.00 76.12 78 PRO A O 1
ATOM 638 N N . PHE A 1 79 ? -3.706 14.778 15.322 1.00 80.88 79 PHE A N 1
ATOM 639 C CA . PHE A 1 79 ? -2.952 15.589 16.279 1.00 80.88 79 PHE A CA 1
ATOM 640 C C . PHE A 1 79 ? -1.431 15.471 16.116 1.00 80.88 79 PHE A C 1
ATOM 642 O O . PHE A 1 79 ? -0.693 16.193 16.788 1.00 80.88 79 PHE A O 1
ATOM 649 N N . LEU A 1 80 ? -0.953 14.571 15.251 1.00 76.31 80 LEU A N 1
ATOM 650 C CA . LEU A 1 80 ? 0.469 14.396 14.989 1.00 76.31 80 LEU A CA 1
ATOM 651 C C . LEU A 1 80 ? 0.958 15.539 14.090 1.00 76.31 80 LEU A C 1
ATOM 653 O O . LEU A 1 80 ? 0.483 15.711 12.966 1.00 76.31 80 LEU A O 1
ATOM 657 N N . LYS A 1 81 ? 1.903 16.335 14.593 1.00 71.25 81 LYS A N 1
ATOM 658 C CA . LYS A 1 81 ? 2.560 17.392 13.819 1.00 71.25 81 LYS A CA 1
ATOM 659 C C . LYS A 1 81 ? 3.864 16.845 13.254 1.00 71.25 81 LYS A C 1
ATOM 661 O O . LYS A 1 81 ? 4.661 16.275 13.991 1.00 71.25 81 LYS A O 1
ATOM 666 N N . PHE A 1 82 ? 4.046 17.000 11.949 1.00 67.31 82 PHE A N 1
ATOM 667 C CA . PHE A 1 82 ? 5.325 16.768 11.295 1.00 67.31 82 PHE A CA 1
ATOM 668 C C . PHE A 1 82 ? 6.012 18.127 11.175 1.00 67.31 82 PHE A C 1
ATOM 670 O O . PHE A 1 82 ? 5.477 19.001 10.490 1.00 67.31 82 PHE A O 1
ATOM 677 N N . ASP A 1 83 ? 7.119 18.299 11.895 1.00 67.94 83 ASP A N 1
ATOM 678 C CA . ASP A 1 83 ? 7.984 19.481 11.805 1.00 67.94 83 ASP A CA 1
ATOM 679 C C . ASP A 1 83 ? 8.744 19.531 10.464 1.00 67.94 83 ASP A C 1
ATOM 681 O O . ASP A 1 83 ? 9.060 18.448 9.901 1.00 67.94 83 ASP A O 1
#

pLDDT: mean 91.62, std 10.33, range [46.53, 98.44]

Sequence (83 aa):
MIRDAPVADLNLLRSIRQPALILASERDPLHPLDFGIVLDQYLPDSRFVEVTSKYVDEVQHAREVLGYVREFVIRQQPFLKFD

Radius of gyration: 14.52 Å; chains: 1; bounding box: 26×42×28 Å